Protein AF-A0A522L4D6-F1 (afdb_monomer)

Mean predicted aligned error: 3.78 Å

Sequence (36 aa):
DAIHVIDNLAVIDYHKCTSCGDCVKVCPAKTIRIRE

pLDDT: mean 87.57, std 5.04, range [65.25, 92.38]

Nearest PDB structures (foldseek):
  1fdn-assembly1_A  TM=7.734E-01  e=3.112E-01  Gottschalkia acidurici
  1fca-assembly1_A  TM=7.581E-01  e=5.819E-01  Gottschalkia acidurici
  5c4i-assembly1_B  TM=7.676E-01  e=1.437E+00  Moorella thermoacetica ATCC 39073
  5exe-assembly1_B  TM=7.765E-01  e=1.652E+00  Moorella thermoacetica ATCC 39073

Secondary structure (DSSP, 8-state):
--EEEETTEEEE-TTT-----HHHHH-TT-------

Foldseek 3Di:
DQWDADPNDIDGNPVPDPVPCPCCVPDPVNPDDDDD

Radius of gyration: 9.6 Å; Cα contacts (8 Å, |Δi|>4): 30; chains: 1; bounding box: 20×20×22 Å

Structure (mmCIF, N/CA/C/O backbone):
data_AF-A0A522L4D6-F1
#
_entry.id   AF-A0A522L4D6-F1
#
loop_
_atom_site.group_PDB
_atom_site.id
_atom_site.type_symbol
_atom_site.label_atom_id
_atom_site.label_alt_id
_atom_site.label_comp_id
_ato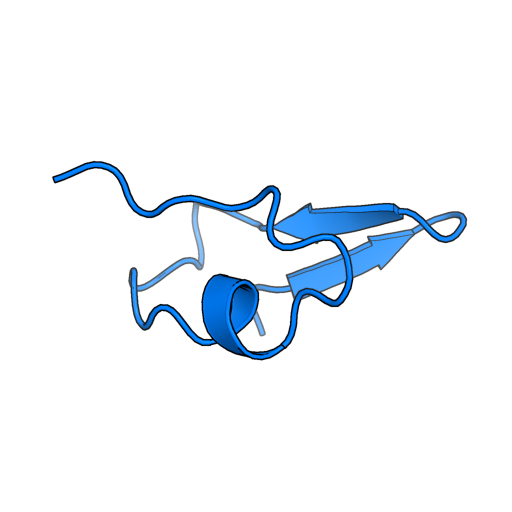m_site.label_asym_id
_atom_site.label_entity_id
_atom_site.label_seq_id
_atom_site.pdbx_PDB_ins_code
_atom_site.Cartn_x
_atom_site.Cartn_y
_atom_site.Cartn_z
_atom_site.occupancy
_atom_site.B_iso_or_equiv
_atom_site.auth_seq_id
_atom_site.auth_comp_id
_atom_site.auth_asym_id
_atom_site.auth_atom_id
_atom_site.pdbx_PDB_model_num
ATOM 1 N N . ASP A 1 1 ? -0.513 -12.977 -0.985 1.00 79.06 1 ASP A N 1
ATOM 2 C CA . ASP A 1 1 ? -0.217 -11.655 -1.576 1.00 79.06 1 ASP A CA 1
ATOM 3 C C . ASP A 1 1 ? -1.388 -11.179 -2.418 1.00 79.06 1 ASP A C 1
ATOM 5 O O . ASP A 1 1 ? -1.958 -11.990 -3.141 1.00 79.06 1 ASP A O 1
ATOM 9 N N . ALA A 1 2 ? -1.777 -9.911 -2.271 1.00 87.88 2 ALA A N 1
ATOM 10 C CA . ALA A 1 2 ? -2.869 -9.281 -3.029 1.00 87.88 2 ALA A CA 1
ATOM 11 C C . ALA A 1 2 ? -2.373 -8.172 -3.978 1.00 87.88 2 ALA A C 1
ATOM 13 O O . ALA A 1 2 ? -3.168 -7.555 -4.676 1.00 87.88 2 ALA A O 1
ATOM 14 N N . ILE A 1 3 ? -1.068 -7.886 -3.983 1.00 89.12 3 ILE A N 1
ATOM 15 C CA . ILE A 1 3 ? -0.444 -6.842 -4.800 1.00 89.12 3 ILE A CA 1
ATOM 16 C C . ILE A 1 3 ? 0.482 -7.531 -5.799 1.00 89.12 3 ILE A C 1
ATOM 18 O O . ILE A 1 3 ? 1.344 -8.317 -5.404 1.00 89.12 3 ILE A O 1
ATOM 22 N N . HIS A 1 4 ? 0.317 -7.219 -7.080 1.00 90.75 4 HIS A N 1
ATOM 23 C CA . HIS A 1 4 ? 1.119 -7.748 -8.179 1.00 90.75 4 HIS A CA 1
ATOM 24 C C . HIS A 1 4 ? 1.629 -6.594 -9.044 1.00 90.75 4 HIS A C 1
ATOM 26 O O . HIS A 1 4 ? 0.936 -5.595 -9.204 1.00 90.75 4 HIS A O 1
ATOM 32 N N . VAL A 1 5 ? 2.833 -6.709 -9.605 1.00 90.12 5 VAL A N 1
ATOM 33 C CA . VAL A 1 5 ? 3.367 -5.723 -10.557 1.00 90.12 5 VAL A CA 1
ATOM 34 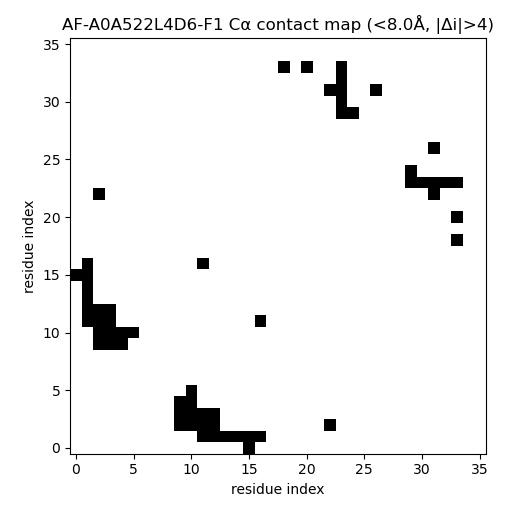C C . VAL A 1 5 ? 3.442 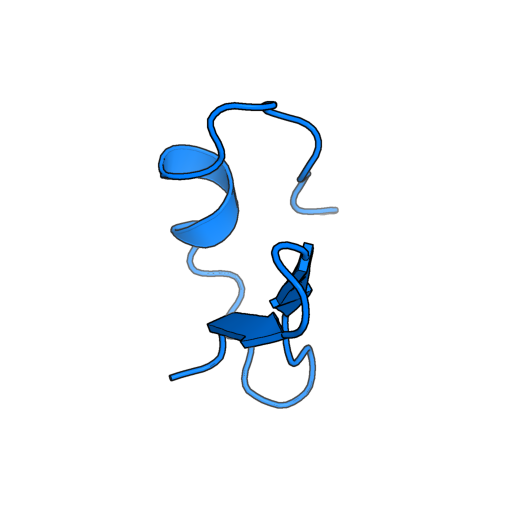-6.385 -11.924 1.00 90.12 5 VAL A C 1
ATOM 36 O O . VAL A 1 5 ? 4.150 -7.377 -12.083 1.00 90.12 5 VAL A O 1
ATOM 39 N N . ILE A 1 6 ? 2.691 -5.856 -12.886 1.00 92.38 6 ILE A N 1
ATOM 40 C CA . ILE A 1 6 ? 2.619 -6.361 -14.261 1.00 92.38 6 ILE A CA 1
ATOM 41 C C . ILE A 1 6 ? 2.907 -5.176 -15.176 1.00 92.38 6 ILE A C 1
ATOM 43 O O . ILE A 1 6 ? 2.249 -4.149 -15.048 1.00 92.38 6 ILE A O 1
ATOM 47 N N . ASP A 1 7 ? 3.914 -5.282 -16.044 1.00 89.56 7 ASP A N 1
ATOM 48 C 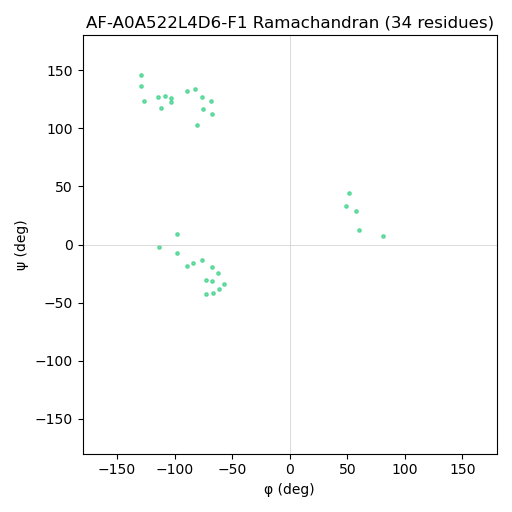CA . ASP A 1 7 ? 4.297 -4.213 -16.982 1.00 89.56 7 ASP A CA 1
ATOM 49 C C . ASP A 1 7 ? 4.500 -2.845 -16.303 1.00 89.56 7 ASP A C 1
ATOM 51 O O . ASP A 1 7 ? 4.017 -1.809 -16.755 1.00 89.56 7 ASP A O 1
ATOM 55 N N . ASN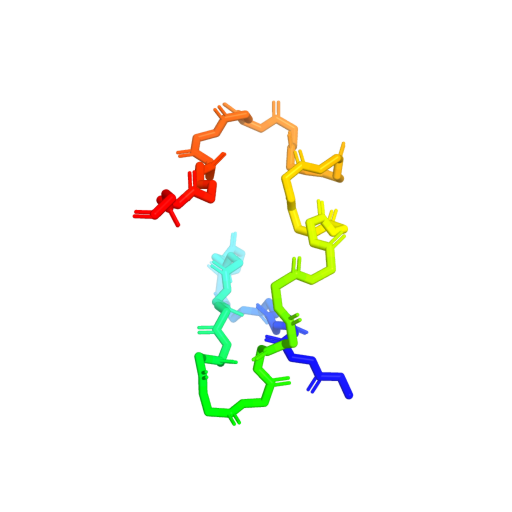 A 1 8 ? 5.199 -2.851 -15.163 1.00 87.06 8 ASN A N 1
ATOM 56 C CA . ASN A 1 8 ? 5.422 -1.687 -14.296 1.00 87.06 8 ASN A CA 1
ATOM 57 C C . ASN A 1 8 ? 4.144 -1.038 -13.723 1.00 87.06 8 ASN A C 1
ATOM 59 O O . ASN A 1 8 ? 4.218 0.040 -13.130 1.00 87.06 8 ASN A O 1
ATOM 63 N N . LEU A 1 9 ? 2.990 -1.696 -13.827 1.00 87.50 9 LEU A N 1
ATOM 64 C CA . LEU A 1 9 ? 1.740 -1.273 -13.211 1.00 87.50 9 LEU A CA 1
ATOM 65 C C . LEU A 1 9 ? 1.446 -2.121 -11.970 1.00 87.50 9 LEU A C 1
ATOM 67 O O . LEU A 1 9 ? 1.403 -3.350 -12.025 1.00 87.50 9 LEU A O 1
ATOM 71 N N . ALA A 1 10 ? 1.226 -1.455 -10.836 1.00 88.62 10 ALA A N 1
ATOM 72 C CA . ALA A 1 10 ? 0.765 -2.117 -9.623 1.00 88.62 10 ALA A CA 1
ATOM 73 C C . ALA A 1 10 ? -0.727 -2.460 -9.756 1.00 88.62 10 ALA A C 1
ATOM 75 O O . ALA A 1 10 ? -1.573 -1.572 -9.855 1.00 88.62 10 ALA A O 1
ATOM 76 N N . VAL A 1 11 ? -1.036 -3.752 -9.735 1.00 89.88 11 VAL A N 1
ATOM 77 C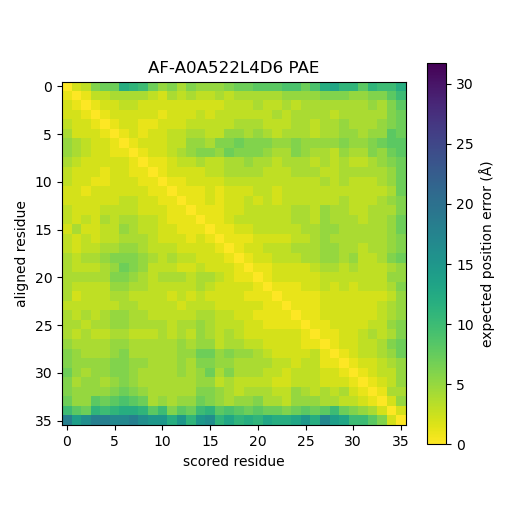 CA . VAL A 1 11 ? -2.382 -4.321 -9.798 1.00 89.88 11 VAL A CA 1
ATOM 78 C C . VAL A 1 11 ? -2.736 -4.895 -8.431 1.00 89.88 11 VAL A C 1
ATOM 80 O O . VAL A 1 11 ? -1.985 -5.686 -7.858 1.00 89.88 11 VAL A O 1
ATOM 83 N N . ILE A 1 12 ? -3.886 -4.487 -7.900 1.00 89.44 12 ILE A N 1
ATOM 84 C CA . ILE A 1 12 ? -4.408 -4.978 -6.623 1.00 89.44 12 ILE A CA 1
ATOM 85 C C . ILE A 1 12 ? -5.522 -5.975 -6.919 1.00 89.44 12 ILE A C 1
ATOM 87 O O . ILE A 1 12 ? -6.510 -5.637 -7.571 1.00 89.44 12 ILE A O 1
ATOM 91 N N . ASP A 1 13 ? -5.370 -7.194 -6.416 1.00 91.69 13 ASP A N 1
ATOM 92 C CA . ASP A 1 13 ? -6.418 -8.204 -6.429 1.00 91.69 13 ASP A CA 1
ATOM 93 C C . ASP A 1 13 ? -7.394 -7.934 -5.277 1.00 91.69 13 ASP A C 1
ATOM 95 O O . ASP A 1 13 ? -7.120 -8.225 -4.109 1.00 91.69 13 ASP A O 1
ATOM 99 N N . TYR A 1 14 ? -8.553 -7.366 -5.611 1.00 87.94 14 TYR A N 1
ATOM 100 C CA . TYR A 1 14 ? -9.598 -7.049 -4.641 1.00 87.94 14 TYR A CA 1
ATOM 101 C C . TYR A 1 14 ? -10.255 -8.286 -4.015 1.00 87.94 14 TYR A C 1
ATOM 103 O O . TYR A 1 14 ? -10.805 -8.162 -2.925 1.00 87.94 14 TYR A O 1
ATOM 111 N N . HIS A 1 15 ? -10.159 -9.475 -4.622 1.00 90.31 15 HIS A N 1
ATOM 112 C CA . HIS A 1 15 ? -10.680 -10.704 -4.008 1.00 90.31 15 HIS A CA 1
ATOM 113 C C . HIS A 1 15 ? -9.819 -11.184 -2.840 1.00 90.31 15 HIS A C 1
ATOM 115 O O . HIS A 1 15 ? -10.329 -11.800 -1.906 1.00 90.31 15 HIS A O 1
ATOM 121 N N . LYS A 1 16 ? -8.514 -10.909 -2.891 1.00 89.88 16 LYS A N 1
ATOM 122 C CA . LYS A 1 16 ? -7.564 -11.224 -1.813 1.00 89.88 16 LYS A CA 1
ATOM 123 C C . LYS A 1 16 ? -7.279 -10.025 -0.911 1.00 89.88 16 LYS A C 1
ATOM 125 O O . LYS A 1 16 ? -6.574 -10.168 0.087 1.00 89.88 16 LYS A O 1
ATOM 130 N N . CYS A 1 17 ? -7.779 -8.846 -1.272 1.00 90.31 17 CYS A N 1
ATOM 131 C CA . CYS A 1 17 ? -7.593 -7.626 -0.508 1.00 90.31 17 CYS A CA 1
ATOM 132 C C . CYS A 1 17 ? -8.350 -7.713 0.820 1.00 90.31 17 CYS A C 1
ATOM 134 O O . CYS A 1 17 ? -9.562 -7.892 0.856 1.00 90.31 17 CYS A O 1
ATOM 136 N N . THR A 1 18 ? -7.625 -7.537 1.919 1.00 89.75 18 THR A N 1
ATOM 137 C CA . THR A 1 18 ? -8.178 -7.497 3.281 1.00 89.75 18 THR A CA 1
ATOM 138 C C . THR A 1 18 ? -8.388 -6.070 3.785 1.00 89.75 18 THR A C 1
ATOM 140 O O . THR A 1 18 ? -8.639 -5.864 4.968 1.00 89.75 18 THR A O 1
ATOM 143 N 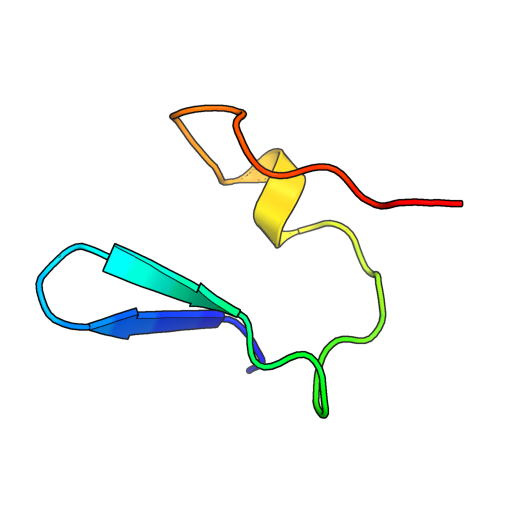N . SER A 1 19 ? -8.231 -5.071 2.910 1.00 87.12 19 SER A N 1
ATOM 144 C CA . SER A 1 19 ? -8.254 -3.646 3.264 1.00 87.12 19 SER A CA 1
ATOM 145 C C . SER A 1 19 ? -7.216 -3.247 4.325 1.00 87.12 19 SER A C 1
ATOM 147 O O . SER A 1 19 ? -7.402 -2.268 5.039 1.00 87.12 19 SER A O 1
ATOM 149 N N . CYS A 1 20 ? -6.081 -3.955 4.399 1.00 91.12 20 CYS A N 1
ATOM 150 C CA . CYS A 1 20 ? -4.997 -3.647 5.343 1.00 91.12 20 CYS A CA 1
ATOM 151 C C . CYS A 1 20 ? -4.352 -2.263 5.127 1.00 91.12 20 CYS A C 1
ATOM 153 O O . CYS A 1 20 ? -3.777 -1.686 6.049 1.00 91.12 20 CYS A O 1
ATOM 155 N N . GLY A 1 21 ? -4.435 -1.725 3.906 1.00 88.12 21 GLY A N 1
ATOM 156 C CA . GLY A 1 21 ? -3.904 -0.408 3.554 1.00 88.12 21 GLY A CA 1
ATOM 157 C C . GLY A 1 21 ? -2.406 -0.355 3.265 1.00 88.12 21 GLY A C 1
ATOM 158 O O . GLY A 1 21 ? -1.874 0.731 3.032 1.00 88.12 21 GLY A O 1
ATOM 159 N N . ASP A 1 22 ? -1.719 -1.496 3.207 1.00 88.69 22 ASP A N 1
ATOM 160 C CA . ASP A 1 22 ? -0.290 -1.535 2.877 1.00 88.69 22 ASP A CA 1
ATOM 161 C C . ASP A 1 22 ? -0.016 -0.983 1.475 1.00 88.69 22 ASP A C 1
ATOM 163 O O . ASP A 1 22 ? 0.916 -0.201 1.293 1.00 88.69 22 ASP A O 1
ATOM 167 N N . CYS A 1 23 ? -0.893 -1.278 0.509 1.00 89.88 23 CYS A N 1
ATOM 168 C CA . CYS A 1 23 ? -0.828 -0.724 -0.844 1.00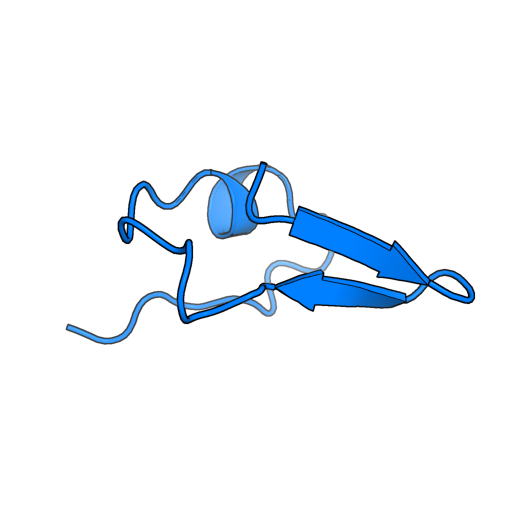 89.88 23 CYS A CA 1
ATOM 169 C C . CYS A 1 23 ? -0.850 0.814 -0.863 1.00 89.88 23 CYS A C 1
ATOM 171 O O . CYS A 1 23 ? -0.174 1.418 -1.689 1.00 89.88 23 CYS A O 1
ATOM 173 N N . VAL A 1 24 ? -1.567 1.458 0.063 1.00 90.12 24 VAL A N 1
ATOM 174 C CA . VAL A 1 24 ? -1.621 2.924 0.176 1.00 90.12 24 VAL A CA 1
ATOM 175 C C . VAL A 1 24 ? -0.314 3.477 0.735 1.00 90.12 24 VAL A C 1
ATOM 177 O O . VAL A 1 24 ? 0.189 4.477 0.227 1.00 90.12 24 VAL A O 1
ATOM 180 N N . LYS A 1 25 ? 0.254 2.823 1.756 1.00 88.56 25 LYS A N 1
ATOM 181 C CA . LYS A 1 25 ? 1.497 3.263 2.412 1.00 88.56 25 LYS A CA 1
ATOM 182 C C . LYS A 1 25 ? 2.704 3.175 1.483 1.00 88.56 25 LYS A C 1
ATOM 184 O O . LYS A 1 25 ? 3.537 4.075 1.488 1.00 88.56 25 LYS A O 1
ATOM 189 N N . VAL A 1 26 ? 2.796 2.096 0.705 1.00 89.12 26 VAL A N 1
ATOM 190 C CA . VAL A 1 26 ? 3.950 1.847 -0.174 1.00 89.12 26 VAL A CA 1
ATOM 191 C C . VAL A 1 26 ? 3.846 2.561 -1.519 1.00 89.12 26 VAL A C 1
ATOM 193 O O . VAL A 1 26 ? 4.850 2.666 -2.215 1.00 89.12 26 VAL A O 1
ATOM 196 N N . CYS A 1 27 ? 2.660 3.043 -1.911 1.00 88.88 27 CYS A N 1
ATOM 197 C CA . CYS A 1 27 ? 2.458 3.669 -3.215 1.00 88.88 27 CYS A CA 1
ATOM 198 C C . CYS A 1 27 ? 3.225 4.998 -3.319 1.00 88.88 27 CYS A C 1
ATOM 200 O O . CYS A 1 27 ? 2.816 5.985 -2.697 1.00 88.88 27 CYS A O 1
ATOM 202 N N . PRO A 1 28 ? 4.272 5.092 -4.161 1.00 87.12 28 PRO A N 1
ATOM 203 C CA . PRO A 1 28 ? 5.032 6.332 -4.308 1.00 87.12 28 PRO A CA 1
ATOM 204 C C . PRO A 1 28 ? 4.190 7.438 -4.956 1.00 87.12 28 PRO A C 1
ATOM 206 O O . PRO A 1 28 ? 4.339 8.610 -4.623 1.00 87.12 28 PRO A O 1
ATOM 209 N N . ALA A 1 29 ? 3.258 7.061 -5.837 1.00 90.25 29 ALA A N 1
ATOM 210 C CA . ALA A 1 29 ? 2.352 7.987 -6.504 1.00 90.25 29 ALA A CA 1
ATOM 211 C C . ALA A 1 29 ? 1.206 8.475 -5.597 1.00 90.25 29 ALA A C 1
ATOM 213 O O . ALA A 1 29 ? 0.520 9.430 -5.952 1.00 90.25 29 ALA A O 1
ATOM 214 N N . LYS A 1 30 ? 0.979 7.831 -4.4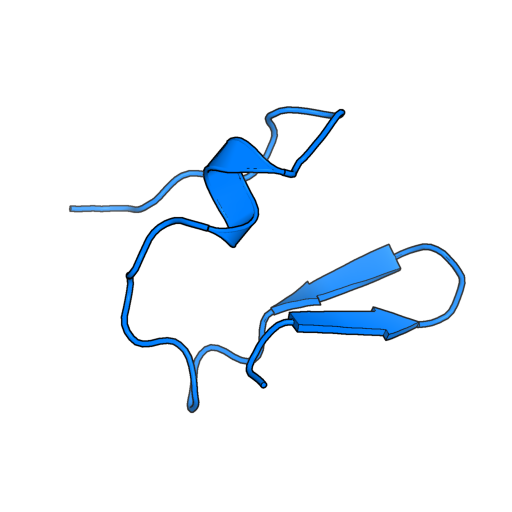37 1.00 87.00 30 LYS A N 1
ATOM 215 C CA . LYS A 1 30 ? -0.112 8.142 -3.489 1.00 87.00 30 LYS A CA 1
ATOM 216 C C . LYS A 1 30 ? -1.496 8.264 -4.153 1.00 87.00 30 LYS A C 1
ATOM 218 O O . LYS A 1 30 ? -2.339 9.049 -3.724 1.00 87.00 30 LYS A O 1
ATOM 223 N N . THR A 1 31 ? -1.731 7.487 -5.210 1.00 88.25 31 THR A N 1
ATOM 224 C CA . THR A 1 31 ? -2.979 7.505 -5.993 1.00 88.25 31 THR A CA 1
ATOM 225 C C . THR A 1 31 ? -4.034 6.540 -5.460 1.00 88.25 31 THR A C 1
ATOM 227 O O . THR A 1 31 ? -5.215 6.682 -5.769 1.00 88.25 31 THR A O 1
ATOM 230 N N . ILE A 1 32 ? -3.629 5.566 -4.646 1.00 88.50 32 ILE A N 1
ATOM 231 C CA . ILE A 1 32 ? -4.522 4.558 -4.077 1.00 88.50 32 ILE A CA 1
ATOM 232 C C . ILE A 1 32 ? -5.205 5.141 -2.836 1.00 88.50 32 ILE A C 1
ATOM 234 O O . ILE A 1 32 ? -4.553 5.727 -1.972 1.00 88.50 32 ILE A O 1
ATOM 238 N N . ARG A 1 33 ? -6.525 4.959 -2.734 1.00 85.19 33 ARG A N 1
ATOM 239 C CA . ARG A 1 33 ? -7.323 5.310 -1.553 1.00 85.19 33 ARG A CA 1
ATOM 240 C C . ARG A 1 33 ? -8.175 4.121 -1.137 1.00 85.19 33 ARG A C 1
ATOM 242 O O . ARG A 1 33 ? -8.787 3.481 -1.989 1.00 85.19 33 ARG A O 1
ATOM 249 N N . ILE A 1 34 ? -8.231 3.860 0.164 1.00 84.50 34 ILE A N 1
ATOM 250 C CA . ILE A 1 34 ? -9.239 2.969 0.742 1.00 84.50 34 ILE A CA 1
ATOM 251 C C . ILE A 1 34 ? -10.539 3.768 0.772 1.00 84.50 34 ILE A C 1
ATOM 253 O O . ILE A 1 34 ? -10.544 4.915 1.221 1.00 84.50 34 ILE A O 1
ATOM 257 N N . ARG A 1 35 ? -11.607 3.204 0.211 1.00 73.75 35 ARG A N 1
ATOM 258 C CA . ARG A 1 35 ? -12.955 3.754 0.362 1.00 73.75 35 ARG A CA 1
ATOM 259 C C . ARG A 1 35 ? -13.562 3.131 1.616 1.00 73.75 35 ARG A C 1
ATOM 261 O O . ARG A 1 35 ? -13.407 1.927 1.805 1.00 73.75 35 ARG A O 1
ATOM 268 N N . GLU A 1 36 ? -14.147 3.979 2.455 1.00 65.25 36 GLU A N 1
ATOM 269 C CA . GLU A 1 36 ? -14.868 3.602 3.679 1.00 65.25 36 GLU A CA 1
ATOM 270 C C . GLU A 1 36 ? -16.209 2.934 3.361 1.00 65.25 36 GLU A C 1
ATOM 272 O O . GLU A 1 36 ? -16.822 3.309 2.330 1.00 65.25 36 GLU A O 1
#

Solvent-accessible surface area (backbone atoms only — not comparable to full-atom values): 2564 Å² total; per-residue (Å²): 134,36,72,45,76,55,96,92,39,84,46,71,42,71,91,65,49,81,79,82,53,60,71,42,74,69,38,87,83,62,79,62,74,89,82,133